Protein AF-A0ABD5QIJ2-F1 (afdb_monomer)

Structure (mmCIF, N/CA/C/O backbone):
data_AF-A0ABD5QIJ2-F1
#
_entry.id   AF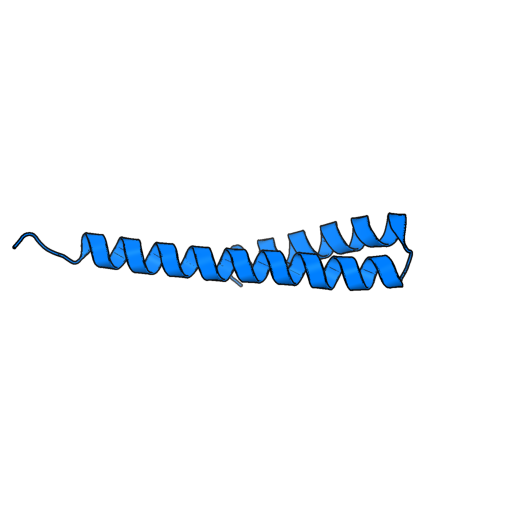-A0ABD5QIJ2-F1
#
loop_
_atom_site.group_PDB
_atom_site.id
_atom_site.type_symbol
_atom_site.label_atom_id
_atom_site.label_alt_id
_atom_site.label_comp_id
_atom_site.label_asym_id
_atom_site.label_entity_id
_atom_site.label_seq_id
_atom_site.pdbx_PDB_ins_code
_atom_site.Cartn_x
_atom_site.Cartn_y
_atom_site.Cartn_z
_atom_site.occupancy
_atom_site.B_iso_or_equiv
_atom_site.auth_seq_id
_atom_site.auth_comp_id
_atom_site.auth_asym_id
_atom_site.auth_atom_id
_atom_site.pdbx_PDB_model_num
ATOM 1 N N . MET A 1 1 ? -16.096 -8.792 5.096 1.00 52.88 1 MET A N 1
ATOM 2 C CA . MET A 1 1 ? -15.029 -7.870 4.667 1.00 52.88 1 MET A CA 1
ATOM 3 C C . MET A 1 1 ? -15.214 -6.596 5.467 1.00 52.88 1 MET A C 1
ATOM 5 O O . MET A 1 1 ? -16.247 -5.953 5.311 1.00 52.88 1 MET A O 1
ATOM 9 N N . ASP A 1 2 ? -14.313 -6.320 6.408 1.00 83.19 2 ASP A N 1
ATOM 10 C CA . ASP A 1 2 ? -14.418 -5.147 7.284 1.00 83.19 2 ASP A CA 1
ATOM 11 C C . ASP A 1 2 ? -14.063 -3.860 6.536 1.00 83.19 2 ASP A C 1
ATOM 13 O O . ASP A 1 2 ? -13.281 -3.877 5.585 1.00 83.19 2 ASP A O 1
ATOM 17 N N . TYR A 1 3 ? -14.590 -2.716 6.989 1.00 84.25 3 TYR A N 1
ATOM 18 C CA . TYR A 1 3 ? -14.287 -1.412 6.377 1.00 84.25 3 TYR A CA 1
ATOM 19 C C . TYR A 1 3 ? -12.778 -1.119 6.352 1.00 84.25 3 TYR A C 1
ATOM 21 O O . TYR A 1 3 ? -12.290 -0.449 5.446 1.00 84.25 3 TYR A O 1
ATOM 29 N N . LYS A 1 4 ? -12.024 -1.656 7.321 1.00 83.00 4 LYS A N 1
ATOM 30 C CA . LYS A 1 4 ? -10.563 -1.551 7.371 1.00 83.00 4 LYS A CA 1
ATOM 31 C C . LYS A 1 4 ? -9.902 -2.228 6.177 1.00 83.00 4 LYS A C 1
ATOM 33 O O . LYS A 1 4 ? -8.973 -1.670 5.614 1.00 83.00 4 LYS A O 1
ATOM 38 N N . ASP A 1 5 ? -10.411 -3.384 5.772 1.00 82.00 5 ASP A N 1
ATOM 39 C CA . ASP A 1 5 ? -9.881 -4.169 4.659 1.00 82.00 5 ASP A CA 1
ATOM 40 C C . ASP A 1 5 ? -10.044 -3.399 3.338 1.00 82.00 5 ASP A C 1
ATOM 42 O O . ASP A 1 5 ? -9.104 -3.248 2.559 1.00 82.00 5 ASP A O 1
ATOM 46 N N . ALA A 1 6 ? -11.209 -2.765 3.152 1.00 84.94 6 ALA A N 1
ATOM 47 C CA . ALA A 1 6 ? -11.453 -1.863 2.028 1.00 84.94 6 ALA A CA 1
ATOM 48 C C . ALA A 1 6 ? -10.499 -0.652 2.026 1.00 84.94 6 ALA A C 1
ATOM 50 O O . ALA A 1 6 ? -10.026 -0.245 0.962 1.00 84.94 6 ALA A O 1
ATOM 51 N N . VAL A 1 7 ? -10.170 -0.099 3.200 1.00 87.75 7 VAL A N 1
ATOM 52 C CA . VAL A 1 7 ? -9.191 0.993 3.332 1.00 87.75 7 VAL A CA 1
ATOM 53 C C . VAL A 1 7 ? -7.786 0.519 2.960 1.00 87.75 7 VAL A C 1
ATOM 55 O O . VAL A 1 7 ? -7.127 1.200 2.178 1.00 87.75 7 VAL A O 1
ATOM 58 N N . VAL A 1 8 ? -7.338 -0.644 3.447 1.00 89.25 8 VAL A N 1
ATOM 59 C CA . VAL A 1 8 ? -6.009 -1.192 3.114 1.00 89.25 8 VAL A CA 1
ATOM 60 C C . VAL A 1 8 ? -5.876 -1.435 1.612 1.00 89.25 8 VAL A C 1
ATOM 62 O O . VAL A 1 8 ? -4.890 -1.008 1.011 1.00 89.25 8 VAL A O 1
ATOM 65 N N . VAL A 1 9 ? -6.883 -2.050 0.987 1.00 87.38 9 VAL A N 1
ATOM 66 C CA . VAL A 1 9 ? -6.889 -2.311 -0.461 1.00 87.38 9 VAL A CA 1
ATOM 67 C C . VAL A 1 9 ? -6.875 -1.007 -1.260 1.00 87.38 9 VAL A C 1
ATOM 69 O O . VAL A 1 9 ? -6.100 -0.876 -2.207 1.00 87.38 9 VAL A O 1
ATOM 72 N N . SER A 1 10 ? -7.678 -0.018 -0.860 1.00 89.25 10 SER A N 1
ATOM 73 C CA . SER A 1 10 ? -7.709 1.291 -1.527 1.00 89.25 10 SER A CA 1
ATOM 74 C C . SER A 1 10 ? -6.365 2.012 -1.410 1.00 89.25 10 SER A C 1
ATOM 76 O O . SER A 1 10 ? -5.879 2.579 -2.388 1.00 89.25 10 SER A O 1
ATOM 78 N N . LEU A 1 11 ? -5.735 1.952 -0.233 1.00 89.12 11 LEU A N 1
ATOM 79 C CA . LEU A 1 11 ? -4.430 2.560 0.009 1.00 89.12 11 LEU A CA 1
ATOM 80 C C . LEU A 1 11 ? -3.345 1.897 -0.845 1.00 89.12 11 LEU A C 1
ATOM 82 O O . LEU A 1 11 ? -2.573 2.602 -1.487 1.00 89.12 11 LEU A O 1
ATOM 86 N N . ALA A 1 12 ? -3.333 0.561 -0.897 1.00 87.12 12 ALA A N 1
ATOM 87 C CA . ALA A 1 12 ? -2.407 -0.224 -1.710 1.00 87.12 12 ALA A CA 1
ATOM 88 C C . ALA A 1 12 ? -2.577 0.042 -3.214 1.00 87.12 12 ALA A C 1
ATOM 90 O O . ALA A 1 12 ? -1.597 0.123 -3.955 1.00 87.12 12 ALA A O 1
ATOM 91 N N . PHE A 1 13 ? -3.817 0.212 -3.673 1.00 90.25 13 PHE A N 1
ATOM 92 C CA . PHE A 1 13 ? -4.102 0.540 -5.065 1.00 90.25 13 PHE A CA 1
ATOM 93 C C . PHE A 1 13 ? -3.599 1.942 -5.434 1.00 90.25 13 PHE A C 1
ATOM 95 O O . PHE A 1 13 ? -2.912 2.106 -6.444 1.00 90.25 13 PHE A O 1
ATOM 102 N N . LEU A 1 14 ? -3.883 2.946 -4.597 1.00 91.94 14 LEU A N 1
ATOM 103 C CA . LEU A 1 14 ? -3.445 4.328 -4.819 1.00 91.94 14 LEU A CA 1
ATOM 104 C C . LEU A 1 14 ? -1.921 4.468 -4.759 1.00 91.94 14 LEU A C 1
ATOM 106 O O . LEU A 1 14 ? -1.334 5.137 -5.609 1.00 91.94 14 LEU A O 1
ATOM 110 N N . SER A 1 15 ? -1.269 3.819 -3.794 1.00 89.19 15 SER A N 1
ATOM 111 C CA . SER A 1 15 ? 0.191 3.826 -3.686 1.00 89.19 15 SER A CA 1
ATOM 112 C C . SER A 1 15 ? 0.851 3.073 -4.840 1.00 89.19 15 SER A C 1
ATOM 114 O O . SER A 1 15 ? 1.881 3.516 -5.341 1.00 89.19 15 SER A O 1
ATOM 116 N N . GLY A 1 16 ? 0.246 1.978 -5.308 1.00 88.06 16 GLY A N 1
ATOM 117 C CA . GLY A 1 16 ? 0.660 1.274 -6.518 1.00 88.06 16 GLY A CA 1
ATOM 118 C C . GLY A 1 16 ? 0.599 2.163 -7.756 1.00 88.06 16 GLY A C 1
ATOM 119 O O . GLY A 1 16 ? 1.579 2.265 -8.487 1.00 88.06 16 GLY A O 1
ATOM 120 N N . LEU A 1 17 ? -0.513 2.870 -7.965 1.00 90.25 17 LEU A N 1
ATOM 1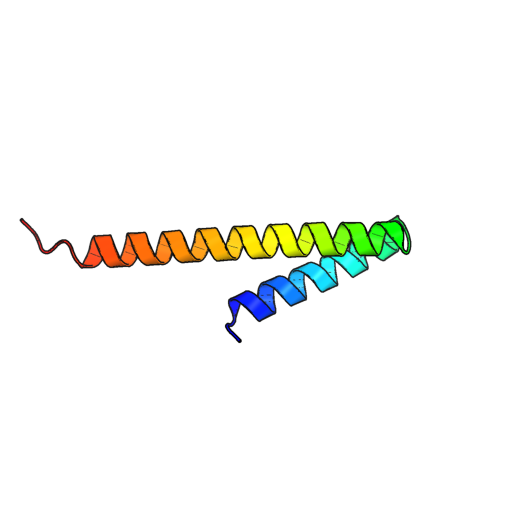21 C CA . LEU A 1 17 ? -0.673 3.828 -9.067 1.00 90.25 17 LEU A CA 1
ATOM 122 C C . LEU A 1 17 ? 0.332 4.986 -8.994 1.00 90.25 17 LEU A C 1
ATOM 124 O O . LEU A 1 17 ? 0.929 5.348 -10.008 1.00 90.25 17 LEU A O 1
ATOM 128 N N . ALA A 1 18 ? 0.557 5.532 -7.798 1.00 91.00 18 ALA A N 1
ATOM 129 C CA . ALA A 1 18 ? 1.539 6.590 -7.572 1.00 91.00 18 ALA A CA 1
ATOM 130 C C . ALA A 1 18 ? 2.985 6.106 -7.778 1.00 91.00 18 ALA A C 1
ATOM 132 O O . ALA A 1 18 ? 3.819 6.835 -8.306 1.00 91.00 18 ALA A O 1
ATOM 133 N N . GLY A 1 19 ? 3.298 4.868 -7.397 1.00 83.94 19 GLY A N 1
ATOM 134 C CA . GLY A 1 19 ? 4.602 4.267 -7.667 1.00 83.94 19 GLY A CA 1
ATOM 135 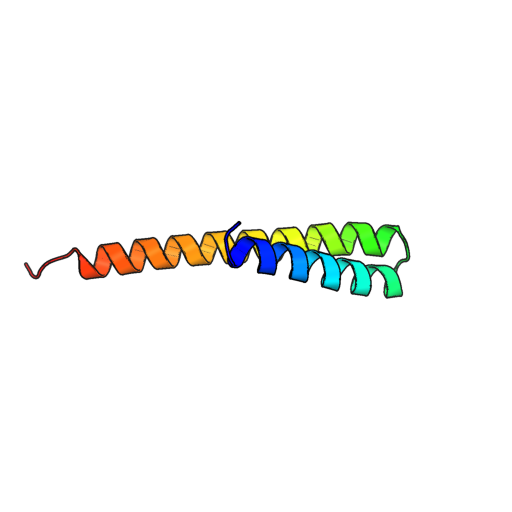C C . GLY A 1 19 ? 4.797 3.951 -9.151 1.00 83.94 19 GLY A C 1
ATOM 136 O O . GLY A 1 19 ? 5.886 4.147 -9.694 1.00 83.94 19 GLY A O 1
ATOM 137 N N . ALA A 1 20 ? 3.733 3.523 -9.835 1.00 90.38 20 ALA A N 1
ATOM 138 C CA . ALA A 1 20 ? 3.752 3.210 -11.259 1.00 90.38 20 ALA A CA 1
ATOM 139 C C . ALA A 1 20 ? 4.126 4.416 -12.126 1.00 90.38 20 ALA A C 1
ATOM 141 O O . ALA A 1 20 ? 4.866 4.268 -13.098 1.00 90.38 20 ALA A O 1
ATOM 142 N N . SER A 1 21 ? 3.652 5.611 -11.762 1.00 88.62 21 SER A N 1
ATOM 143 C CA . SER A 1 21 ? 3.951 6.840 -12.503 1.00 88.62 21 SER A CA 1
ATOM 144 C C . SER A 1 21 ? 5.415 7.281 -12.389 1.00 88.62 21 SER A C 1
ATOM 146 O O . SER A 1 21 ? 5.913 7.945 -13.294 1.00 88.62 21 SER A O 1
ATOM 148 N N . LEU A 1 22 ? 6.119 6.888 -11.321 1.00 82.56 22 LEU A N 1
ATOM 149 C CA . LEU A 1 22 ? 7.515 7.266 -11.065 1.00 82.56 22 LEU A CA 1
ATOM 150 C C . LEU A 1 22 ? 8.531 6.204 -11.513 1.00 82.56 22 LEU A C 1
ATOM 152 O O . LEU A 1 22 ? 9.656 6.548 -11.865 1.00 82.56 22 LEU A O 1
ATOM 156 N N . GLY A 1 23 ? 8.161 4.920 -11.486 1.00 82.12 23 GLY A N 1
ATOM 157 C CA . GLY A 1 23 ? 9.098 3.805 -11.690 1.00 82.12 23 GLY A CA 1
ATOM 158 C C . GLY A 1 23 ? 8.567 2.655 -12.547 1.00 82.12 23 GLY A C 1
ATOM 159 O O . GLY A 1 23 ? 9.140 1.562 -12.523 1.00 82.12 23 GLY A O 1
ATOM 160 N N . GLY A 1 24 ? 7.457 2.851 -13.264 1.00 89.06 24 GLY A N 1
ATOM 161 C CA . GLY A 1 24 ? 6.834 1.814 -14.086 1.00 89.06 24 GLY A CA 1
ATOM 162 C C . GLY A 1 24 ? 6.404 0.597 -13.260 1.00 89.06 24 GLY A C 1
ATOM 163 O O . GLY A 1 24 ? 5.907 0.724 -12.144 1.00 89.06 24 GLY A O 1
ATOM 164 N N . VAL A 1 25 ? 6.611 -0.611 -13.787 1.00 88.44 25 V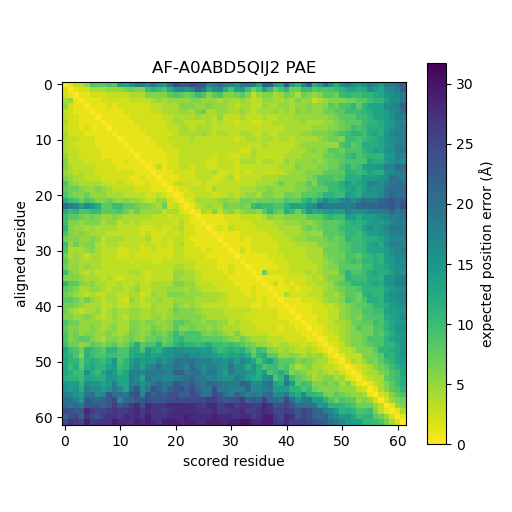AL A N 1
ATOM 165 C CA . VAL A 1 25 ? 6.150 -1.860 -13.146 1.00 88.44 25 VAL A CA 1
ATOM 166 C C . VAL A 1 25 ? 6.798 -2.096 -11.775 1.00 88.44 25 VAL A C 1
ATOM 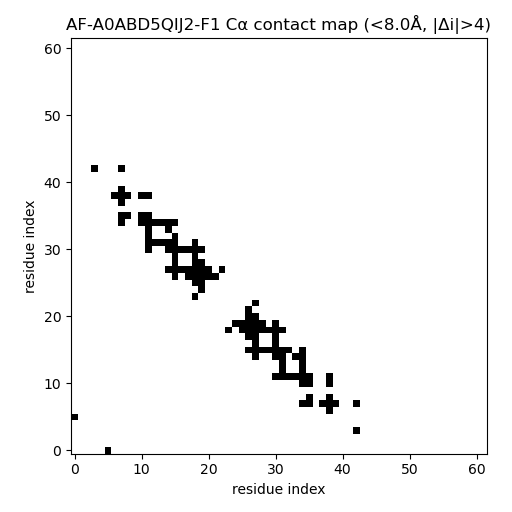168 O O . VAL A 1 25 ? 6.128 -2.538 -10.844 1.00 88.44 25 VAL A O 1
ATOM 171 N N . VAL A 1 26 ? 8.084 -1.764 -11.618 1.00 91.00 26 VAL A N 1
ATOM 172 C CA . VAL A 1 26 ? 8.791 -1.923 -10.334 1.00 91.00 26 VAL A CA 1
ATOM 173 C C . VAL A 1 26 ? 8.236 -0.951 -9.295 1.00 91.00 26 VAL A C 1
ATOM 175 O O . VAL A 1 26 ? 7.975 -1.346 -8.159 1.00 91.00 26 VAL A O 1
ATOM 178 N N . GLY A 1 27 ? 7.988 0.298 -9.700 1.00 87.38 27 GLY A N 1
ATOM 179 C CA . GLY A 1 27 ? 7.349 1.297 -8.848 1.00 87.38 27 GLY A CA 1
ATOM 180 C C . GLY A 1 27 ? 5.925 0.905 -8.448 1.00 87.38 27 GLY A C 1
ATOM 181 O O . GLY A 1 27 ? 5.546 1.104 -7.298 1.00 87.38 27 GLY A O 1
ATOM 182 N N . LEU A 1 28 ? 5.166 0.272 -9.348 1.00 87.19 28 LEU A N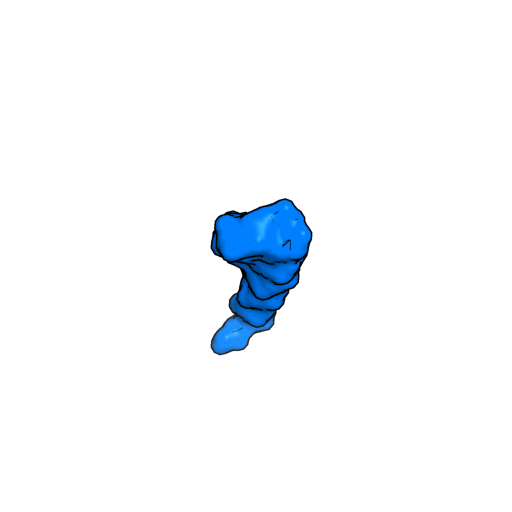 1
ATOM 183 C CA . LEU A 1 28 ? 3.830 -0.250 -9.051 1.00 87.19 28 LEU A CA 1
ATOM 184 C C . LEU A 1 28 ? 3.868 -1.316 -7.952 1.00 87.19 28 LEU A C 1
ATOM 186 O O . LEU A 1 28 ? 3.140 -1.209 -6.967 1.00 87.19 28 LEU A O 1
ATOM 190 N N . LEU A 1 29 ? 4.736 -2.321 -8.087 1.00 89.69 29 LEU A N 1
ATOM 191 C CA . LEU A 1 29 ? 4.848 -3.400 -7.101 1.00 89.69 29 LEU A CA 1
ATOM 192 C C . LEU A 1 29 ? 5.346 -2.883 -5.748 1.00 89.69 29 LEU A C 1
ATOM 194 O O . LEU A 1 29 ? 4.762 -3.208 -4.715 1.00 89.69 29 LEU A O 1
ATOM 198 N N . ALA A 1 30 ? 6.377 -2.033 -5.750 1.00 90.19 30 ALA A N 1
ATOM 199 C CA . ALA A 1 30 ? 6.876 -1.403 -4.530 1.00 90.19 30 ALA A CA 1
ATOM 200 C C . ALA A 1 30 ? 5.792 -0.543 -3.860 1.00 90.19 30 ALA A C 1
ATOM 202 O O . ALA A 1 30 ? 5.584 -0.638 -2.652 1.00 90.19 30 ALA A O 1
ATOM 203 N N . GLY A 1 31 ? 5.051 0.237 -4.650 1.00 87.94 31 GLY A N 1
ATOM 204 C CA . GLY A 1 31 ? 3.936 1.051 -4.181 1.00 87.94 31 GLY A CA 1
ATOM 205 C C . GLY A 1 31 ? 2.840 0.218 -3.521 1.00 87.94 31 GLY A C 1
ATOM 206 O O . GLY A 1 31 ? 2.420 0.551 -2.412 1.00 87.94 31 GLY A O 1
ATOM 207 N N . ILE A 1 32 ? 2.416 -0.890 -4.138 1.00 90.50 32 ILE A N 1
ATOM 208 C CA . ILE A 1 32 ? 1.403 -1.797 -3.568 1.00 90.50 32 ILE A CA 1
ATOM 209 C C . ILE A 1 32 ? 1.870 -2.354 -2.223 1.00 90.50 32 ILE A C 1
ATOM 211 O O . ILE A 1 32 ? 1.117 -2.303 -1.252 1.00 90.50 32 ILE A O 1
ATOM 215 N N . VAL A 1 33 ? 3.111 -2.845 -2.144 1.00 91.50 33 VAL A N 1
ATOM 216 C CA . VAL A 1 33 ? 3.664 -3.424 -0.908 1.00 91.50 33 VAL A CA 1
ATOM 217 C C . VAL A 1 33 ? 3.714 -2.383 0.210 1.00 91.50 33 VAL A C 1
ATOM 219 O O . VAL A 1 33 ? 3.286 -2.664 1.330 1.00 91.50 33 VAL A O 1
ATOM 222 N N . VAL A 1 34 ? 4.175 -1.166 -0.090 1.00 90.88 34 VAL A N 1
ATOM 223 C CA . VAL A 1 34 ? 4.233 -0.071 0.890 1.00 90.88 34 VAL A CA 1
ATOM 224 C C . VAL A 1 34 ? 2.832 0.329 1.363 1.00 90.88 34 VAL A C 1
ATOM 226 O O . VAL A 1 34 ? 2.608 0.451 2.567 1.00 90.88 34 VAL A O 1
ATOM 229 N N . GLY A 1 35 ? 1.868 0.495 0.453 1.00 88.75 35 GLY A N 1
ATOM 230 C CA . GLY A 1 35 ? 0.499 0.869 0.826 1.00 88.75 35 GLY A CA 1
ATOM 231 C C . GLY A 1 35 ? -0.222 -0.219 1.614 1.00 88.75 35 GLY A C 1
ATOM 232 O O . GLY A 1 35 ? -0.877 0.080 2.612 1.00 88.75 35 GLY A O 1
ATOM 233 N N . ALA A 1 36 ? -0.038 -1.485 1.240 1.00 88.69 36 ALA A N 1
ATOM 234 C CA . ALA A 1 36 ? -0.567 -2.614 1.996 1.00 88.69 36 ALA A CA 1
ATOM 235 C C . ALA A 1 36 ? 0.044 -2.680 3.406 1.00 88.69 36 ALA A C 1
ATOM 237 O O . ALA A 1 36 ? -0.684 -2.842 4.384 1.00 88.69 36 ALA A O 1
ATOM 238 N N . GLY A 1 37 ? 1.362 -2.483 3.532 1.00 89.44 37 GLY A N 1
ATOM 239 C CA . GLY A 1 37 ? 2.051 -2.473 4.825 1.00 89.44 37 GLY A CA 1
ATOM 240 C C . GLY A 1 37 ? 1.582 -1.344 5.749 1.00 89.44 37 GLY A C 1
ATOM 241 O O . GLY A 1 37 ? 1.316 -1.576 6.932 1.00 89.44 37 GLY A O 1
ATOM 242 N N . LEU A 1 38 ? 1.413 -0.131 5.213 1.00 88.88 38 LEU A N 1
ATOM 243 C CA . LEU A 1 38 ? 0.888 1.011 5.970 1.00 88.88 38 LEU A CA 1
ATOM 244 C C . LEU A 1 38 ? -0.565 0.784 6.405 1.00 88.88 38 LEU A C 1
ATOM 246 O O . LEU A 1 38 ? -0.907 1.039 7.562 1.00 88.88 38 LEU A O 1
ATOM 250 N N . GLY A 1 39 ? -1.403 0.257 5.509 1.00 86.38 39 GLY A N 1
ATOM 251 C CA . GLY A 1 39 ? -2.793 -0.071 5.815 1.00 86.38 39 GLY A CA 1
ATOM 252 C C . GLY A 1 39 ? -2.917 -1.144 6.901 1.00 86.38 39 GLY A C 1
ATOM 253 O O . GLY A 1 39 ? -3.677 -0.967 7.854 1.00 86.38 39 GLY A O 1
ATOM 254 N N . ALA A 1 40 ? -2.122 -2.213 6.813 1.00 84.69 40 ALA A N 1
ATOM 255 C CA . ALA A 1 40 ? -2.088 -3.274 7.818 1.00 84.69 40 ALA A CA 1
ATOM 256 C C . ALA A 1 40 ? -1.607 -2.758 9.187 1.00 84.69 40 ALA A C 1
ATOM 258 O O . ALA A 1 40 ? -2.209 -3.065 10.216 1.00 84.69 40 ALA A O 1
ATOM 259 N N . THR A 1 41 ? -0.574 -1.908 9.202 1.00 88.94 41 THR A N 1
ATOM 260 C CA . THR A 1 41 ? -0.060 -1.289 10.437 1.00 88.94 41 THR A CA 1
ATOM 261 C C . THR A 1 41 ? -1.117 -0.402 11.099 1.00 88.94 41 THR A C 1
ATOM 263 O O . THR A 1 41 ? -1.320 -0.467 12.314 1.00 88.94 41 THR A O 1
ATOM 266 N N . TRP A 1 42 ? -1.841 0.401 10.314 1.00 89.38 42 TRP A N 1
ATOM 267 C CA . TRP A 1 42 ? -2.932 1.231 10.826 1.00 89.38 42 TRP A CA 1
ATOM 268 C C . TRP A 1 42 ? -4.108 0.398 11.352 1.00 89.38 42 TRP A C 1
ATOM 270 O O . TRP A 1 42 ? -4.668 0.714 12.409 1.00 89.38 42 TRP A O 1
ATOM 280 N N . ALA A 1 43 ? -4.470 -0.678 10.648 1.00 84.62 43 ALA A N 1
ATOM 281 C CA . ALA A 1 43 ? -5.534 -1.584 11.068 1.00 84.62 43 ALA A CA 1
ATOM 282 C C . ALA A 1 43 ? -5.206 -2.239 12.420 1.00 84.62 43 ALA A C 1
ATOM 284 O O . ALA A 1 43 ? -6.046 -2.184 13.324 1.00 84.62 43 ALA A O 1
ATOM 285 N N . TYR A 1 44 ? -3.970 -2.732 12.574 1.00 84.81 44 TYR A N 1
ATOM 286 C CA . TYR A 1 44 ? -3.440 -3.304 13.816 1.00 84.81 44 TYR A CA 1
ATOM 287 C C . TYR A 1 44 ? -3.474 -2.298 14.973 1.00 84.81 44 TYR A C 1
ATOM 289 O O . TYR A 1 44 ? -3.997 -2.588 16.050 1.00 84.81 44 TYR A O 1
ATOM 297 N N . HIS A 1 45 ? -2.995 -1.072 14.746 1.00 84.38 45 HIS A N 1
ATOM 298 C CA . HIS A 1 45 ? -2.995 -0.042 15.785 1.00 84.38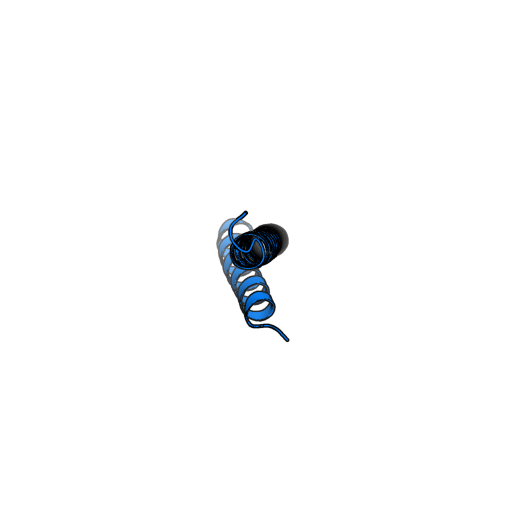 45 HIS A CA 1
ATOM 299 C C . HIS A 1 45 ? -4.417 0.401 16.176 1.00 84.38 45 HIS A C 1
ATOM 301 O O . HIS A 1 45 ? -4.686 0.707 17.338 1.00 84.38 45 HIS A O 1
ATOM 307 N N . SER A 1 46 ? -5.352 0.396 15.221 1.00 80.69 46 SER A N 1
ATOM 308 C CA . SER A 1 46 ? -6.764 0.681 15.492 1.00 80.69 46 SER A CA 1
ATOM 309 C C . SER A 1 46 ? -7.444 -0.415 16.315 1.00 80.69 46 SER A C 1
ATOM 311 O O . SER A 1 46 ? -8.337 -0.094 17.096 1.00 80.69 46 SER A O 1
ATOM 313 N N . ASP A 1 47 ? -7.056 -1.685 16.163 1.00 81.31 47 ASP A N 1
ATOM 314 C CA . ASP A 1 47 ? -7.583 -2.765 17.012 1.00 81.31 47 ASP A CA 1
ATOM 315 C C . ASP A 1 47 ? -7.035 -2.694 18.434 1.00 81.31 47 ASP A C 1
ATOM 317 O O . ASP A 1 47 ? -7.815 -2.766 19.383 1.00 81.31 47 ASP A O 1
ATOM 321 N N . LEU A 1 48 ? -5.738 -2.416 18.600 1.00 78.50 48 LEU A N 1
ATOM 322 C CA . LEU A 1 48 ? -5.150 -2.199 19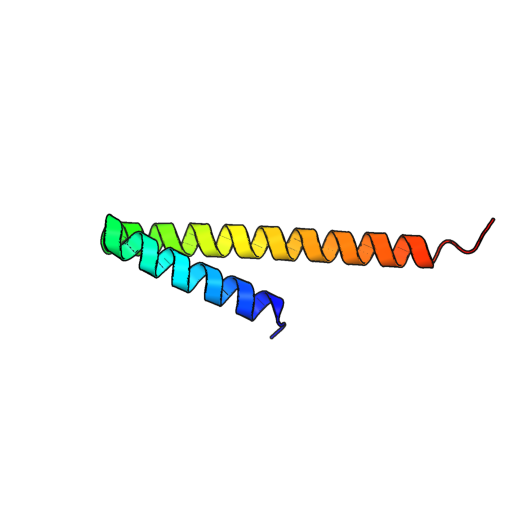.926 1.00 78.50 48 LEU A CA 1
ATOM 323 C C . LEU A 1 48 ? -5.832 -1.056 20.689 1.00 78.50 48 LEU A C 1
ATOM 325 O O . LEU A 1 48 ? -6.116 -1.189 21.877 1.00 78.50 48 LEU A O 1
ATOM 329 N N . ARG A 1 49 ? -6.153 0.054 20.010 1.00 73.31 49 ARG A N 1
ATOM 330 C CA . ARG A 1 49 ? -6.887 1.160 20.645 1.00 73.31 49 ARG A CA 1
ATOM 331 C C . ARG A 1 49 ? -8.305 0.777 2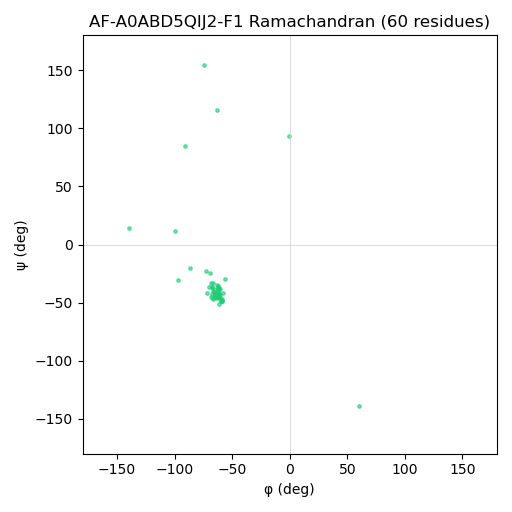1.045 1.00 73.31 49 ARG A C 1
ATOM 333 O O . ARG A 1 49 ? -8.752 1.216 22.097 1.00 73.31 49 ARG A O 1
ATOM 340 N N . LYS A 1 50 ? -9.017 -0.019 20.241 1.00 66.69 50 LYS A N 1
ATOM 341 C CA . LYS A 1 50 ? -10.355 -0.492 20.622 1.00 66.69 50 LYS A CA 1
ATOM 342 C C . LYS A 1 50 ? -10.280 -1.370 21.867 1.00 66.69 50 LYS A C 1
ATOM 344 O O . LYS A 1 50 ? -11.046 -1.131 22.790 1.00 66.69 50 LYS A O 1
ATOM 349 N N . HIS A 1 51 ? -9.330 -2.303 21.926 1.00 62.72 51 HIS A N 1
ATOM 350 C CA . HIS A 1 51 ? -9.122 -3.141 23.108 1.00 62.72 51 HIS A CA 1
ATOM 351 C C . HIS A 1 51 ? -8.820 -2.319 24.367 1.00 62.72 51 HIS A C 1
ATOM 353 O O . HIS A 1 51 ? -9.508 -2.497 25.365 1.00 62.72 51 HIS A O 1
ATOM 359 N N . ALA A 1 52 ? -7.894 -1.357 24.295 1.00 63.31 52 ALA A N 1
ATOM 360 C CA . ALA A 1 52 ? -7.575 -0.487 25.431 1.00 63.31 52 ALA A CA 1
ATOM 361 C C . ALA A 1 52 ? -8.771 0.373 25.887 1.00 63.31 52 ALA A C 1
ATOM 363 O O . ALA A 1 52 ? -8.955 0.608 27.078 1.00 63.31 52 ALA A O 1
ATOM 364 N N . VAL A 1 53 ? -9.607 0.835 24.949 1.00 64.81 53 VAL A N 1
ATOM 365 C CA . VAL A 1 53 ? -10.819 1.597 25.280 1.00 64.81 53 VAL A CA 1
ATOM 366 C C . VAL A 1 53 ? -11.852 0.706 25.972 1.00 64.81 53 VAL A C 1
ATOM 368 O O . VAL A 1 53 ? -12.388 1.117 26.996 1.00 64.81 53 VAL A O 1
ATOM 371 N N . TYR A 1 54 ? -12.105 -0.512 25.484 1.00 62.25 54 TYR A N 1
ATOM 372 C CA . TYR A 1 54 ? -13.019 -1.439 26.165 1.00 62.25 54 TYR A CA 1
ATOM 373 C C . TYR A 1 54 ? -12.536 -1.793 27.575 1.00 62.25 54 TYR A C 1
ATOM 375 O O . TYR A 1 54 ? -13.334 -1.761 28.505 1.00 62.25 54 TYR A O 1
ATOM 383 N N . GLU A 1 55 ? -11.238 -2.033 27.748 1.00 59.72 55 GLU A N 1
ATOM 384 C CA . GLU A 1 55 ? -10.641 -2.327 29.055 1.00 59.72 55 GLU A CA 1
ATOM 385 C C . GLU A 1 55 ? -10.780 -1.142 30.031 1.00 59.72 55 GLU A C 1
ATOM 387 O O . GLU A 1 55 ? -11.060 -1.339 31.207 1.00 59.72 55 GLU A O 1
ATOM 392 N N . SER A 1 56 ? -10.701 0.103 29.538 1.00 60.09 56 SER A N 1
ATOM 393 C CA . SER A 1 56 ? -10.929 1.304 30.360 1.00 60.09 56 SER A CA 1
ATOM 394 C C . SER A 1 56 ? -12.394 1.553 30.748 1.00 60.09 56 SER A C 1
ATOM 396 O O . SER A 1 56 ? -12.657 2.244 31.728 1.00 60.09 56 SER A O 1
ATOM 398 N N . PHE A 1 57 ? -13.356 1.016 29.989 1.00 59.06 57 PHE A N 1
ATOM 399 C CA . PHE A 1 57 ? -14.779 1.083 30.343 1.00 59.06 57 PHE A CA 1
ATOM 400 C C . PHE A 1 57 ? -15.209 -0.063 31.271 1.00 59.06 57 PHE A C 1
ATOM 402 O O . PHE A 1 57 ? -16.224 0.075 31.951 1.00 59.06 57 PHE A O 1
ATOM 409 N N . ASP A 1 58 ? -14.446 -1.161 31.308 1.00 56.66 58 ASP A N 1
ATOM 410 C CA . ASP A 1 58 ? -14.712 -2.357 32.119 1.00 56.66 58 ASP A CA 1
ATOM 411 C C . ASP A 1 58 ? -13.878 -2.407 33.413 1.00 56.66 58 ASP A C 1
ATOM 413 O O . ASP A 1 58 ? -13.863 -3.420 34.105 1.00 56.66 58 ASP A O 1
ATOM 417 N N . SER A 1 59 ? -13.204 -1.309 33.781 1.00 57.25 59 SER A N 1
ATOM 418 C CA . SER A 1 59 ? -12.756 -1.073 35.156 1.00 57.25 59 SER A CA 1
ATOM 419 C C . SER A 1 59 ? -13.854 -0.302 35.905 1.00 57.25 59 SER A C 1
ATOM 421 O O . SER A 1 59 ? -13.821 0.935 35.930 1.00 57.25 59 SER A O 1
ATOM 423 N N . PRO A 1 60 ? -14.877 -0.973 36.473 1.00 53.69 60 PRO A N 1
ATOM 424 C CA . PRO A 1 60 ? -15.799 -0.316 37.376 1.00 53.69 60 PRO A CA 1
ATOM 425 C C . PRO A 1 60 ? -14.992 0.134 38.589 1.00 53.69 60 PRO A C 1
ATOM 427 O O . PRO A 1 60 ? -14.423 -0.698 39.281 1.00 53.69 60 PRO A O 1
ATOM 430 N N . ASN A 1 61 ? -14.928 1.451 38.776 1.00 59.56 61 ASN A N 1
ATOM 431 C CA . ASN A 1 61 ? -14.631 2.157 40.021 1.00 59.56 61 ASN A CA 1
ATOM 432 C C . ASN A 1 61 ? -14.391 1.220 41.227 1.00 59.56 61 ASN A C 1
ATOM 434 O O . ASN A 1 61 ? -15.352 0.840 41.902 1.00 59.56 61 ASN A O 1
ATOM 438 N N . GLU A 1 62 ? -13.130 0.870 41.489 1.00 51.72 62 GLU A N 1
ATOM 439 C CA . GLU A 1 62 ? -12.683 0.601 42.861 1.00 51.72 62 GLU A CA 1
ATOM 440 C C . GLU A 1 62 ? -12.397 1.933 43.561 1.00 51.72 62 GLU A C 1
ATOM 442 O O . GLU A 1 62 ? -11.786 2.823 42.919 1.00 51.72 62 GLU A O 1
#

Solvent-accessible surface area (backbone atoms only — not comparable to full-atom values): 3223 Å² total; per-residue (Å²): 135,57,74,61,55,57,49,19,52,50,40,12,51,52,31,13,54,59,23,28,77,78,48,43,73,65,20,20,55,52,17,27,54,52,22,36,52,52,31,51,53,51,49,52,53,53,50,54,51,50,53,54,49,54,54,64,70,68,58,74,83,127

Foldseek 3Di:
DDPLVVQLQVQLQVQLVVLCVVPNPVRNVVRNVVSNVVSVVVVVVVVVVVVVVVVVVPPPDD

Sequence (62 aa):
MDYKDAVVVSLAFLSGLAGASLGGVVGLLAGIVVGAGLGATWAYHSDLRKHAVYESFDSPNE

Radius of gyration: 16.81 Å; Cα contacts (8 Å, |Δi|>4): 61; chains: 1; bounding box: 25×15×57 Å

Secondary structure (DSSP, 8-state):
--HHHHHHHHHHHHHHHHHHHHHHHHHHHHHHHHHHHHHHHHHHHHHHHHHHHHHHHS----

Mean predicted aligned error: 8.06 Å

Organism: NCBI:txid1849069

Nearest PDB structures (foldseek):
  8j7a-assembly1_K  TM=7.781E-01  e=5.173E+00  Arabidopsis thaliana
  7q21-assembly1_k  TM=3.149E-01  e=8.315E+00  Corynebacterium glutamicum ATCC 13032

pLDDT: mean 80.69, std 12.19, range [51.72, 91.94]